Protein AF-A0A0D1LT16-F1 (afdb_monomer)

Mean predicted aligned error: 4.45 Å

Sequence (110 aa):
MMMVINALAVLFLPRFGLLIVINFLLGFAMGKLNPKYGALVTRIVPEEHLTTVAGLLGTFEMIGVPLGQVVFLGIANIFSTTIAWYGILGLGVILIGYSVKMMRRTTTIN

Solvent-accessible surface area (backbone atoms only — not comparable to full-atom values): 6015 Å² total; per-residue (Å²): 98,68,60,30,55,51,30,49,38,60,75,76,44,76,46,67,73,56,48,50,52,51,52,50,52,51,51,55,50,46,69,60,46,53,61,53,51,52,53,49,50,65,71,72,43,57,77,97,47,36,67,60,53,53,51,50,52,51,49,51,55,66,50,46,53,59,53,51,46,52,56,39,50,50,39,24,73,75,76,28,59,69,58,28,38,51,50,48,28,52,53,30,50,52,52,47,53,50,52,54,54,50,53,54,52,58,64,74,75,108

Secondary structure (DSSP, 8-state):
-HHHHHHHHHHH---HHHHHHHHHHHHHHHHHHHHHHHHHHHHHS-HHHHHHHHHHHHHHHHHHHHHHHHHHHHHHHHT-HHHHHHHHHHHHHHHHHHHHHHHHHHHHH-

pLDDT: mean 92.15, std 7.49, range [47.88, 98.12]

Structure (mmCIF, N/CA/C/O backbone):
data_AF-A0A0D1LT16-F1
#
_entry.id   AF-A0A0D1LT16-F1
#
loop_
_atom_site.group_PDB
_atom_site.id
_atom_site.type_symbol
_atom_site.label_atom_id
_atom_site.label_alt_id
_atom_site.label_comp_id
_atom_site.label_asym_id
_atom_site.label_entity_id
_atom_site.label_seq_id
_atom_site.pdbx_PDB_ins_code
_atom_site.Cartn_x
_atom_site.Cartn_y
_atom_site.Cartn_z
_atom_site.occupancy
_atom_site.B_iso_or_equiv
_atom_site.auth_seq_id
_atom_site.auth_comp_id
_atom_site.auth_asym_id
_atom_site.auth_atom_id
_atom_site.pdbx_PDB_model_num
ATOM 1 N N . MET A 1 1 ? 0.059 -4.350 2.937 1.00 76.06 1 MET A N 1
ATOM 2 C CA . MET A 1 1 ? 0.122 -5.768 2.501 1.00 76.06 1 MET A CA 1
ATOM 3 C C . MET A 1 1 ? -0.275 -5.948 1.037 1.00 76.06 1 MET A C 1
ATOM 5 O O . MET A 1 1 ? 0.551 -6.404 0.266 1.00 76.06 1 MET A O 1
ATOM 9 N N . MET A 1 2 ? -1.476 -5.539 0.612 1.00 84.31 2 MET A N 1
ATOM 10 C CA . MET A 1 2 ? -1.935 -5.745 -0.776 1.00 84.31 2 MET A CA 1
ATOM 11 C C . MET A 1 2 ? -1.122 -4.976 -1.830 1.00 84.31 2 MET A C 1
ATOM 13 O O . MET A 1 2 ? -0.795 -5.538 -2.867 1.00 84.31 2 MET A O 1
ATOM 17 N N . MET A 1 3 ? -0.700 -3.742 -1.531 1.00 85.88 3 MET A N 1
ATOM 18 C CA . MET A 1 3 ? 0.184 -2.969 -2.421 1.00 85.88 3 MET A CA 1
ATOM 19 C C . MET A 1 3 ? 1.544 -3.647 -2.642 1.00 85.88 3 MET A C 1
ATOM 21 O O . MET A 1 3 ? 2.071 -3.602 -3.745 1.00 85.88 3 MET A O 1
ATOM 25 N N . VAL A 1 4 ? 2.079 -4.328 -1.619 1.00 92.38 4 VAL A N 1
ATOM 26 C CA . VAL A 1 4 ? 3.329 -5.103 -1.721 1.00 92.38 4 VAL A CA 1
ATOM 27 C C . VAL A 1 4 ? 3.131 -6.305 -2.637 1.00 92.38 4 VAL A C 1
ATOM 29 O O . VAL A 1 4 ? 3.932 -6.513 -3.537 1.00 92.38 4 VAL A O 1
ATOM 32 N N . ILE A 1 5 ? 2.038 -7.056 -2.459 1.00 92.50 5 ILE A N 1
ATOM 33 C CA . ILE A 1 5 ? 1.710 -8.206 -3.316 1.00 92.50 5 ILE A CA 1
ATOM 34 C C . ILE A 1 5 ? 1.558 -7.762 -4.774 1.00 92.50 5 ILE A C 1
ATOM 36 O O . ILE A 1 5 ? 2.131 -8.390 -5.659 1.00 92.50 5 ILE A O 1
ATOM 40 N N . ASN A 1 6 ? 0.840 -6.664 -5.025 1.00 90.88 6 ASN A N 1
ATOM 41 C CA . ASN A 1 6 ? 0.649 -6.156 -6.382 1.00 90.88 6 ASN A CA 1
ATOM 42 C C . ASN A 1 6 ? 1.969 -5.664 -7.002 1.00 90.88 6 ASN A C 1
ATOM 44 O O . ASN A 1 6 ? 2.274 -6.008 -8.138 1.00 90.88 6 ASN A O 1
ATOM 48 N N . ALA A 1 7 ? 2.794 -4.930 -6.247 1.00 92.94 7 ALA A N 1
ATOM 49 C CA . ALA A 1 7 ? 4.095 -4.468 -6.728 1.00 92.94 7 ALA A CA 1
ATOM 50 C C . ALA A 1 7 ? 5.041 -5.638 -7.050 1.00 92.94 7 ALA A C 1
ATOM 52 O O . ALA A 1 7 ? 5.667 -5.643 -8.106 1.00 92.94 7 ALA A O 1
ATOM 53 N N . LEU A 1 8 ? 5.100 -6.660 -6.188 1.00 93.38 8 LEU A N 1
ATOM 54 C CA . LEU A 1 8 ? 5.872 -7.879 -6.449 1.00 93.38 8 LEU A CA 1
ATOM 55 C C . LEU A 1 8 ? 5.365 -8.610 -7.698 1.00 93.38 8 LEU A C 1
ATOM 57 O O . LEU A 1 8 ? 6.166 -9.049 -8.521 1.00 93.38 8 LEU A O 1
ATOM 61 N N . ALA A 1 9 ? 4.045 -8.718 -7.858 1.00 92.50 9 ALA A N 1
ATOM 62 C CA . ALA A 1 9 ? 3.444 -9.363 -9.017 1.00 92.50 9 ALA A CA 1
ATOM 63 C C . ALA A 1 9 ? 3.815 -8.639 -10.319 1.00 92.50 9 ALA A C 1
ATOM 65 O O . ALA A 1 9 ? 4.239 -9.281 -11.274 1.00 92.50 9 ALA A O 1
ATOM 66 N N . VAL A 1 10 ? 3.722 -7.309 -10.346 1.00 92.94 10 VAL A N 1
ATOM 67 C CA . VAL A 1 10 ? 4.061 -6.516 -11.535 1.00 92.94 10 VAL A CA 1
ATOM 68 C C . VAL A 1 10 ? 5.559 -6.568 -11.851 1.00 92.94 10 VAL A C 1
ATOM 70 O O . VAL A 1 10 ? 5.923 -6.710 -13.015 1.00 92.94 10 VAL A O 1
ATOM 73 N N . LEU A 1 11 ? 6.428 -6.491 -10.838 1.00 93.00 11 LEU A N 1
ATOM 74 C CA . LEU A 1 11 ? 7.882 -6.466 -11.031 1.00 93.00 11 LEU A CA 1
ATOM 75 C C . LEU A 1 11 ? 8.463 -7.822 -11.448 1.00 93.00 11 LEU A C 1
ATOM 77 O O . LEU A 1 11 ? 9.373 -7.868 -12.271 1.00 93.00 11 LEU A O 1
ATOM 81 N N . PHE A 1 12 ? 7.961 -8.920 -10.878 1.00 92.81 12 PHE A N 1
ATOM 82 C CA . PHE A 1 12 ? 8.605 -10.234 -10.996 1.00 92.81 12 PHE A CA 1
ATOM 83 C C . PHE A 1 12 ? 7.766 -11.273 -11.738 1.00 92.81 12 PHE A C 1
ATOM 85 O O . PHE A 1 12 ? 8.297 -12.294 -12.170 1.00 92.81 12 PHE A O 1
ATOM 92 N N . LEU A 1 13 ? 6.465 -11.033 -11.905 1.00 91.06 13 LEU A N 1
ATOM 93 C CA . LEU A 1 13 ? 5.541 -11.965 -12.544 1.00 91.06 13 LEU A CA 1
ATOM 94 C C . LEU A 1 13 ? 4.650 -11.260 -13.590 1.00 91.06 13 LEU A C 1
ATOM 96 O O . LEU A 1 13 ? 3.423 -11.366 -13.510 1.00 91.06 13 LEU A O 1
ATOM 100 N N . PRO A 1 14 ? 5.219 -10.588 -14.614 1.00 84.06 14 PRO A N 1
ATOM 101 C CA . PRO A 1 14 ? 4.482 -9.714 -15.539 1.00 84.06 14 PRO A CA 1
ATOM 102 C C . PRO A 1 14 ? 3.580 -10.461 -16.548 1.00 84.06 14 PRO A C 1
ATOM 104 O O . PRO A 1 14 ? 3.288 -9.970 -17.637 1.00 84.06 14 PRO A O 1
ATOM 107 N N . ARG A 1 15 ? 3.117 -11.671 -16.220 1.00 92.44 15 ARG A N 1
ATOM 108 C CA . ARG A 1 15 ? 2.184 -12.441 -17.046 1.00 92.44 15 ARG A CA 1
ATOM 109 C C . ARG A 1 15 ? 0.776 -11.894 -16.862 1.00 92.44 15 ARG A C 1
ATOM 111 O O . ARG A 1 15 ? 0.195 -12.034 -15.789 1.00 92.44 15 ARG A O 1
ATOM 118 N N . PHE A 1 16 ? 0.205 -11.351 -17.934 1.00 88.06 16 PHE A N 1
ATOM 119 C CA . PHE A 1 16 ? -1.116 -10.715 -17.933 1.00 88.06 16 PHE A CA 1
ATOM 120 C C . PHE A 1 16 ? -2.204 -11.542 -17.225 1.00 88.06 16 PHE A C 1
ATOM 122 O O 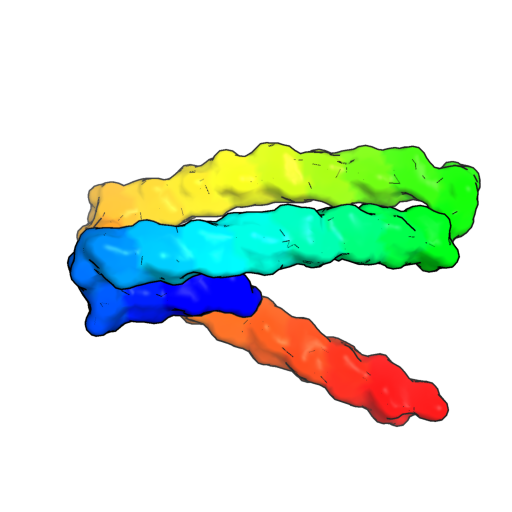. PHE A 1 16 ? -2.854 -11.047 -16.307 1.00 88.06 16 PHE A O 1
ATOM 129 N N . GLY A 1 17 ? -2.346 -12.827 -17.575 1.00 93.50 17 GLY A N 1
ATOM 130 C CA . GLY A 1 17 ? -3.341 -13.704 -16.946 1.00 93.50 17 GLY A CA 1
ATOM 131 C C . GLY A 1 17 ? -3.134 -13.881 -15.437 1.00 93.50 17 GLY A C 1
ATOM 132 O O . GLY A 1 17 ? -4.098 -13.900 -14.677 1.00 93.50 17 GLY A O 1
ATOM 133 N N . LEU A 1 18 ? -1.881 -13.936 -14.980 1.00 91.88 18 LEU A N 1
ATOM 134 C CA . LEU A 1 18 ? -1.575 -14.048 -13.556 1.00 91.88 18 LEU A CA 1
ATOM 135 C C . LEU A 1 18 ? -1.869 -12.740 -12.812 1.00 91.88 18 LEU A C 1
ATOM 137 O O . LEU A 1 18 ? -2.416 -12.777 -11.713 1.00 91.88 18 LEU A O 1
ATOM 141 N N . LEU A 1 19 ? -1.559 -11.591 -13.418 1.00 93.38 19 LEU A N 1
ATOM 142 C CA . LEU A 1 19 ? -1.888 -10.282 -12.852 1.00 93.38 19 LEU A CA 1
ATOM 143 C C . LEU A 1 19 ? -3.399 -10.108 -12.679 1.00 93.38 19 LEU A C 1
ATOM 145 O O . LEU A 1 19 ? -3.822 -9.591 -11.645 1.00 93.38 19 LEU A O 1
ATOM 149 N N . ILE A 1 20 ? -4.210 -10.583 -13.631 1.00 94.50 20 ILE A N 1
ATOM 150 C CA . ILE A 1 20 ? -5.674 -10.600 -13.499 1.00 94.50 20 ILE A CA 1
ATOM 151 C C . ILE A 1 20 ? -6.093 -11.428 -12.287 1.00 94.50 20 ILE A C 1
ATOM 153 O O . ILE A 1 20 ? -6.840 -10.936 -11.445 1.00 94.50 20 ILE A O 1
ATOM 157 N N . VAL A 1 21 ? -5.600 -12.664 -12.173 1.00 95.56 21 VAL A N 1
ATOM 158 C CA . VAL A 1 21 ? -5.959 -13.555 -11.058 1.00 95.56 21 VAL A CA 1
ATOM 159 C C . VAL A 1 21 ? -5.559 -12.940 -9.717 1.00 95.56 21 VAL A C 1
ATOM 161 O O . VAL A 1 21 ? -6.358 -12.925 -8.785 1.00 95.56 21 VAL A O 1
ATOM 164 N N . ILE A 1 22 ? -4.356 -12.373 -9.618 1.00 93.81 22 ILE A N 1
ATOM 165 C CA . ILE A 1 22 ? -3.886 -11.713 -8.396 1.00 93.81 22 ILE A CA 1
ATOM 166 C C . ILE A 1 22 ? -4.777 -10.515 -8.055 1.00 93.81 22 ILE A C 1
ATOM 168 O O . ILE A 1 22 ? -5.229 -10.407 -6.918 1.00 93.81 22 ILE A O 1
ATOM 172 N N . ASN A 1 23 ? -5.086 -9.646 -9.020 1.00 93.00 23 ASN A N 1
ATOM 173 C CA . ASN A 1 23 ? -5.945 -8.486 -8.773 1.00 93.00 23 ASN A CA 1
ATOM 174 C C . ASN A 1 23 ? -7.380 -8.893 -8.413 1.00 93.00 23 ASN A C 1
ATOM 176 O O . ASN A 1 23 ? -7.973 -8.281 -7.527 1.00 93.00 23 ASN A O 1
ATOM 180 N N . PHE A 1 24 ? -7.909 -9.964 -9.009 1.00 95.25 24 PHE A N 1
ATOM 181 C CA . PHE A 1 24 ? -9.195 -10.539 -8.619 1.00 95.25 24 PHE A CA 1
ATOM 182 C C . PHE A 1 24 ? -9.182 -11.007 -7.158 1.00 95.25 24 PHE A C 1
ATOM 184 O O . PHE A 1 24 ? -10.062 -10.638 -6.383 1.00 95.25 24 PHE A O 1
ATOM 191 N N . LEU A 1 25 ? -8.162 -11.769 -6.750 1.00 95.38 25 LEU A N 1
ATOM 192 C CA . LEU A 1 25 ? -8.032 -12.250 -5.372 1.00 95.38 25 LEU A CA 1
ATOM 193 C C . LEU A 1 25 ? -7.864 -11.099 -4.372 1.00 95.38 25 LEU A C 1
ATOM 195 O O . LEU A 1 25 ? -8.468 -11.125 -3.299 1.00 95.38 25 LEU A O 1
ATOM 199 N N . LEU A 1 26 ? -7.085 -10.073 -4.726 1.00 93.44 26 LEU A N 1
ATOM 200 C CA . LEU A 1 26 ? -6.926 -8.865 -3.915 1.00 93.44 26 LEU A CA 1
ATOM 201 C C . LEU A 1 26 ? -8.247 -8.094 -3.786 1.00 93.44 26 LEU A C 1
ATOM 203 O O . LEU A 1 26 ? -8.616 -7.704 -2.679 1.00 93.44 26 LEU A O 1
ATOM 207 N N . GLY A 1 27 ? -8.989 -7.924 -4.882 1.00 93.19 27 GLY A N 1
ATOM 208 C CA . GLY A 1 27 ? -10.306 -7.285 -4.881 1.00 93.19 27 GLY A CA 1
ATOM 209 C C . GLY A 1 27 ? -11.331 -8.060 -4.050 1.00 93.19 27 GLY A C 1
ATOM 210 O O . GLY A 1 27 ? -12.051 -7.478 -3.240 1.00 93.19 27 GLY A O 1
ATOM 211 N N . PHE A 1 28 ? -11.345 -9.388 -4.164 1.00 94.81 28 PHE A N 1
ATOM 212 C CA . PHE A 1 28 ? -12.189 -10.249 -3.338 1.00 94.81 28 PHE A CA 1
ATOM 213 C C . PHE A 1 28 ? -11.838 -10.142 -1.846 1.00 94.81 28 PHE A C 1
ATOM 215 O O . PHE A 1 28 ? -12.728 -10.047 -0.996 1.00 94.81 28 PHE A O 1
ATOM 222 N N . ALA A 1 29 ? -10.544 -10.119 -1.511 1.00 93.19 29 ALA A N 1
ATOM 223 C CA . ALA A 1 29 ? -10.090 -9.918 -0.139 1.00 93.19 29 ALA A CA 1
ATOM 224 C C . ALA A 1 29 ? -10.517 -8.543 0.402 1.00 93.19 29 ALA A C 1
ATOM 226 O O . ALA A 1 29 ? -11.027 -8.473 1.520 1.00 93.19 29 ALA A O 1
ATOM 227 N N . MET A 1 30 ? -10.390 -7.477 -0.396 1.00 89.75 30 MET A N 1
ATOM 228 C CA . MET A 1 30 ? -10.881 -6.134 -0.058 1.00 89.75 30 MET A CA 1
ATOM 229 C C . MET A 1 30 ? -12.381 -6.130 0.233 1.00 89.75 30 MET A C 1
ATOM 231 O O . MET A 1 30 ? -12.802 -5.637 1.278 1.00 89.75 30 MET A O 1
ATOM 235 N N . GLY A 1 31 ? -13.181 -6.763 -0.628 1.00 92.19 31 GLY A N 1
ATOM 236 C CA . GLY A 1 31 ? -14.628 -6.873 -0.431 1.00 92.19 31 GLY A CA 1
ATOM 237 C C . GLY A 1 31 ? -15.011 -7.549 0.891 1.00 92.19 31 GLY A C 1
ATOM 238 O O . GLY A 1 31 ? -16.033 -7.215 1.482 1.00 92.19 31 GLY A O 1
ATOM 239 N N . LYS A 1 32 ? -14.171 -8.457 1.406 1.00 93.50 32 LYS A N 1
ATOM 240 C CA . LYS A 1 32 ? -14.363 -9.087 2.723 1.00 93.50 32 LYS A CA 1
ATOM 241 C C . LYS A 1 32 ? -13.808 -8.274 3.891 1.00 93.50 32 LYS A C 1
ATOM 243 O O . LYS A 1 32 ? -14.344 -8.376 4.995 1.00 93.50 32 LYS A O 1
ATOM 248 N N . LEU A 1 33 ? -12.715 -7.542 3.695 1.00 91.62 33 LEU A N 1
ATOM 249 C CA . LEU A 1 33 ? -12.050 -6.784 4.756 1.00 91.62 33 LEU A CA 1
ATOM 250 C C . LEU A 1 33 ? -12.769 -5.466 5.056 1.00 91.62 33 LEU A C 1
ATOM 252 O O . LEU A 1 33 ? -12.924 -5.139 6.231 1.00 91.62 33 LEU A O 1
ATOM 256 N N . ASN A 1 34 ? -13.269 -4.760 4.038 1.00 89.56 34 ASN A N 1
ATOM 257 C CA . ASN A 1 34 ? -13.894 -3.445 4.214 1.00 89.56 34 ASN A CA 1
ATOM 258 C C . ASN A 1 34 ? -15.112 -3.474 5.161 1.00 89.56 34 ASN A C 1
ATOM 260 O O . ASN A 1 34 ? -15.125 -2.692 6.112 1.00 89.56 34 ASN A O 1
ATOM 264 N N . PRO A 1 35 ? -16.089 -4.400 5.026 1.00 93.00 35 PRO A N 1
ATOM 265 C CA . PRO A 1 35 ? -17.220 -4.465 5.957 1.00 93.00 35 PRO A CA 1
ATOM 266 C C . PRO A 1 35 ? -16.798 -4.801 7.392 1.00 93.00 35 PRO A C 1
ATOM 268 O O . PRO A 1 35 ? -17.366 -4.283 8.350 1.00 93.00 35 PRO A O 1
ATOM 271 N N . LYS A 1 36 ? -15.774 -5.65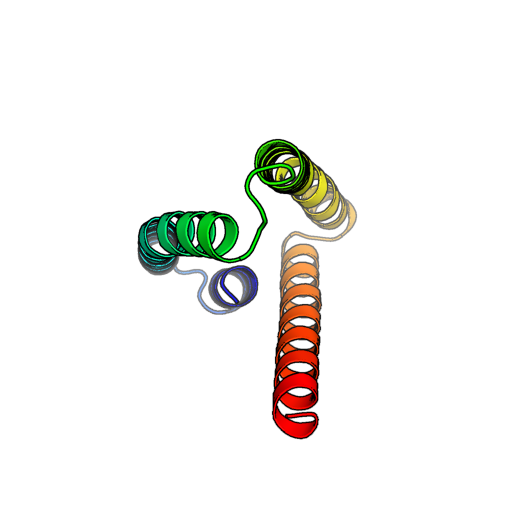1 7.556 1.00 93.56 36 LYS A N 1
ATOM 272 C CA . LYS A 1 36 ? -15.238 -6.007 8.879 1.00 93.56 36 LYS A CA 1
ATOM 273 C C . LYS A 1 36 ? -14.557 -4.820 9.548 1.00 93.56 36 LYS A C 1
ATOM 275 O O . LYS A 1 36 ? -14.715 -4.640 10.751 1.00 93.56 36 LYS A O 1
ATOM 280 N N . TYR A 1 37 ? -13.811 -4.030 8.778 1.00 90.62 37 TYR A N 1
ATOM 281 C CA . TYR A 1 37 ? -13.194 -2.802 9.266 1.00 90.62 37 TYR A CA 1
ATOM 282 C C . TYR A 1 37 ? -14.257 -1.785 9.693 1.00 90.62 37 TYR A C 1
ATOM 284 O O . TYR A 1 37 ? -14.189 -1.289 10.813 1.00 90.62 37 TYR A O 1
ATOM 292 N N . GLY A 1 38 ? -15.286 -1.562 8.869 1.00 91.00 38 GLY A N 1
ATOM 293 C CA . GLY A 1 38 ? -16.408 -0.689 9.224 1.00 91.00 38 GLY A CA 1
ATOM 294 C C . GLY A 1 38 ? -17.091 -1.115 10.528 1.00 91.00 38 GLY A C 1
ATOM 295 O O . GLY A 1 38 ? -17.221 -0.312 11.446 1.00 91.00 38 GLY A O 1
ATOM 296 N N . ALA A 1 39 ? -17.424 -2.403 10.664 1.00 94.12 39 ALA A N 1
ATOM 297 C CA . ALA A 1 39 ? -18.020 -2.939 11.889 1.00 94.12 39 ALA A CA 1
ATOM 298 C C . ALA A 1 39 ? -17.106 -2.789 13.121 1.00 94.12 39 ALA A C 1
ATOM 300 O O . ALA A 1 39 ? -17.586 -2.535 14.225 1.00 94.12 39 ALA A O 1
ATOM 301 N N . LEU A 1 40 ? -15.787 -2.935 12.947 1.00 93.75 40 LEU A N 1
ATOM 302 C CA . LEU A 1 40 ? -14.815 -2.734 14.021 1.00 93.75 40 LEU A CA 1
ATOM 303 C C . LEU A 1 40 ? -14.781 -1.272 14.483 1.00 93.75 40 LEU A C 1
ATOM 305 O O . LEU A 1 40 ? -14.778 -1.026 15.686 1.00 93.75 40 LEU A O 1
ATOM 309 N N . VAL A 1 41 ? -14.786 -0.318 13.548 1.00 93.31 41 VAL A N 1
ATOM 310 C CA . VAL A 1 41 ? -14.831 1.119 13.860 1.00 93.31 41 VAL A CA 1
ATOM 311 C C . VAL A 1 41 ? -16.106 1.452 14.633 1.00 93.31 41 VAL A C 1
ATOM 313 O O . VAL A 1 41 ? -16.013 2.046 15.703 1.00 93.31 41 VAL A O 1
ATOM 316 N N . THR A 1 42 ? -17.270 0.988 14.167 1.00 94.00 42 THR A N 1
ATOM 317 C CA . THR A 1 42 ? -18.552 1.170 14.870 1.00 94.00 42 THR A CA 1
ATOM 318 C C . THR A 1 42 ? -18.550 0.564 16.273 1.00 94.00 42 THR A C 1
ATOM 320 O O . THR A 1 42 ? -19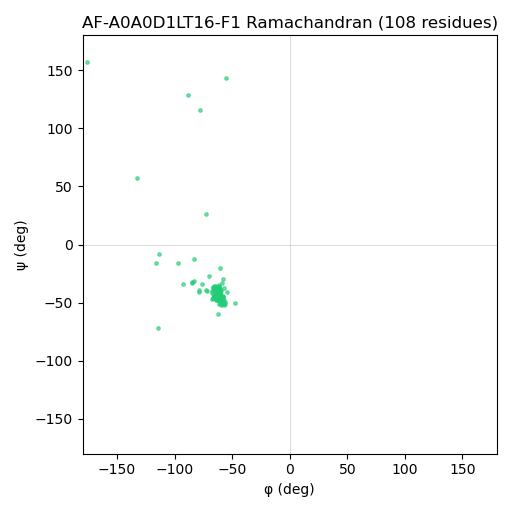.188 1.098 17.169 1.00 94.00 42 THR A O 1
ATOM 323 N N . ARG A 1 43 ? -17.825 -0.540 16.491 1.00 94.75 43 ARG A N 1
ATOM 324 C CA . ARG A 1 43 ? -17.735 -1.189 17.806 1.00 94.75 43 ARG A CA 1
ATOM 325 C C . ARG A 1 43 ? -16.813 -0.456 18.787 1.00 94.75 43 ARG A C 1
ATOM 327 O O . ARG A 1 43 ? -17.041 -0.538 19.989 1.00 94.75 43 ARG A O 1
ATOM 334 N N . ILE A 1 44 ? -15.732 0.157 18.304 1.00 94.31 44 ILE A N 1
ATOM 335 C CA . ILE A 1 44 ? -14.686 0.749 19.158 1.00 94.31 44 ILE A CA 1
ATOM 336 C C . ILE A 1 44 ? -14.945 2.235 19.433 1.00 94.31 44 ILE A C 1
ATOM 338 O O . ILE A 1 44 ? -14.586 2.727 20.501 1.00 94.31 44 ILE A O 1
ATOM 342 N N . VAL A 1 45 ? -15.523 2.961 18.476 1.00 95.31 45 VAL A N 1
ATOM 343 C CA . VAL A 1 45 ? -15.704 4.413 18.574 1.00 95.31 45 VAL A CA 1
ATOM 344 C C . VAL A 1 45 ? -17.038 4.729 19.263 1.00 95.31 45 VAL A C 1
ATOM 346 O O . VAL A 1 45 ? -18.063 4.215 18.818 1.00 95.31 45 VAL A O 1
ATOM 349 N N . PRO A 1 46 ? -17.060 5.584 20.306 1.00 95.06 46 PRO A N 1
ATOM 350 C CA . PRO A 1 46 ? -18.301 6.046 20.932 1.00 95.06 46 PRO A CA 1
ATOM 351 C C . PRO A 1 46 ? -19.267 6.682 19.923 1.00 95.06 46 PRO A C 1
ATOM 353 O O . PRO A 1 46 ? -18.829 7.392 19.014 1.00 95.06 46 PRO A O 1
ATOM 356 N N . GLU A 1 47 ? -20.577 6.474 20.098 1.00 94.12 47 GLU A N 1
ATOM 357 C CA . GLU A 1 47 ? -21.608 6.930 19.146 1.00 94.12 47 GLU A CA 1
ATOM 358 C C . GLU A 1 47 ? -21.527 8.436 18.848 1.00 94.12 47 GLU A C 1
ATOM 360 O O . GLU A 1 47 ? -21.594 8.843 17.689 1.00 94.12 47 GLU A O 1
ATOM 365 N N . GLU A 1 48 ? -21.280 9.257 19.872 1.00 96.00 48 GLU A N 1
ATOM 366 C CA . GLU A 1 48 ? -21.124 10.718 19.781 1.00 96.00 48 GLU A CA 1
ATOM 367 C C . GLU A 1 48 ? -19.968 11.188 18.880 1.00 96.00 48 GLU A C 1
ATOM 369 O O . GLU A 1 48 ? -19.963 12.323 18.401 1.00 96.00 48 GLU A O 1
ATOM 374 N N . HIS A 1 49 ? -18.988 10.322 18.616 1.00 95.94 49 HIS A N 1
ATOM 375 C CA . HIS A 1 49 ? -17.833 10.617 17.767 1.00 95.94 49 HIS A CA 1
ATOM 376 C C . HIS A 1 49 ? -17.811 9.802 16.472 1.00 95.94 49 HIS A C 1
ATOM 378 O O . HIS A 1 49 ? -16.991 10.079 15.591 1.00 95.94 49 HIS A O 1
ATOM 384 N N . LEU A 1 50 ? -18.710 8.826 16.322 1.00 94.38 50 LEU A N 1
ATOM 385 C CA . LEU A 1 50 ? -18.693 7.872 15.218 1.00 94.38 50 LEU A CA 1
ATOM 386 C C . LEU A 1 50 ? -18.781 8.563 13.854 1.00 94.38 50 LEU A C 1
ATOM 388 O O . LEU A 1 50 ? -17.981 8.266 12.970 1.00 94.38 50 LEU A O 1
ATOM 392 N N . THR A 1 51 ? -19.696 9.523 13.698 1.00 94.19 51 THR A N 1
ATOM 393 C CA . THR A 1 51 ? -19.874 10.274 12.444 1.00 94.19 51 THR A CA 1
ATOM 394 C C . THR A 1 51 ? -18.614 11.047 12.062 1.00 94.19 51 THR A C 1
ATOM 396 O O . THR A 1 51 ? -18.192 11.015 10.906 1.00 94.19 51 THR A O 1
ATOM 399 N N . THR A 1 52 ? -17.973 11.702 13.031 1.00 96.38 52 THR A N 1
ATOM 400 C CA . THR A 1 52 ? -16.745 12.474 12.803 1.00 96.38 52 THR A CA 1
ATOM 401 C C . THR A 1 52 ? -15.584 11.564 12.416 1.00 96.38 52 THR A C 1
ATOM 403 O O . THR A 1 52 ? -14.881 11.844 11.446 1.00 96.38 52 THR A O 1
ATOM 406 N N . VAL A 1 53 ? -15.393 10.447 13.128 1.00 95.62 53 VAL A N 1
ATOM 407 C CA . VAL A 1 53 ? -14.321 9.490 12.813 1.00 95.62 53 VAL A CA 1
ATOM 408 C C . VAL A 1 53 ? -14.559 8.838 11.452 1.00 95.62 53 VAL A C 1
ATOM 410 O O . VAL A 1 53 ? -13.635 8.779 10.645 1.00 95.62 53 VAL A O 1
ATOM 413 N N . ALA A 1 54 ? -15.786 8.405 11.155 1.00 92.19 54 ALA A N 1
ATOM 414 C CA . ALA A 1 54 ? -16.134 7.831 9.859 1.00 92.19 54 ALA A CA 1
ATOM 415 C C . ALA A 1 54 ? -15.919 8.830 8.710 1.00 92.19 54 ALA A C 1
ATOM 417 O O . ALA A 1 54 ? -15.349 8.467 7.682 1.00 92.19 54 ALA A O 1
ATOM 418 N N . GLY A 1 55 ? -16.301 10.098 8.899 1.00 94.44 55 GLY A N 1
ATOM 419 C CA . GLY A 1 55 ? -16.059 11.164 7.926 1.00 94.44 55 GLY A CA 1
ATOM 420 C C . GLY A 1 55 ? -14.568 11.418 7.682 1.00 94.44 55 GLY A C 1
ATOM 421 O O . GLY A 1 55 ? -14.146 11.558 6.533 1.00 94.44 55 GLY A O 1
ATOM 422 N N . LEU A 1 56 ? -13.749 11.416 8.739 1.00 95.56 56 LEU A N 1
ATOM 423 C CA . LEU A 1 56 ? -12.294 11.553 8.624 1.00 95.56 56 LEU A CA 1
ATOM 424 C C . LEU A 1 56 ? -11.670 10.372 7.876 1.00 95.56 56 LEU A C 1
ATOM 426 O O . LEU A 1 56 ? -10.885 10.586 6.954 1.00 95.56 56 LEU A O 1
ATOM 430 N N . LEU A 1 57 ? -12.042 9.138 8.228 1.00 93.44 57 LEU A N 1
ATOM 431 C CA . LEU A 1 57 ? -11.567 7.933 7.541 1.00 93.44 57 LEU A CA 1
ATOM 432 C C . LEU A 1 57 ? -11.937 7.965 6.053 1.00 93.44 57 LEU A C 1
ATOM 434 O O . LEU A 1 57 ? -11.058 7.799 5.210 1.00 93.44 57 LEU A O 1
ATOM 438 N N . GLY A 1 58 ? -13.192 8.285 5.727 1.00 93.06 58 GLY A N 1
ATOM 439 C CA . GLY A 1 58 ? -13.635 8.428 4.339 1.00 93.06 58 GLY A CA 1
ATOM 440 C C . GLY A 1 58 ? -12.903 9.545 3.588 1.00 93.06 58 GLY A C 1
ATOM 441 O O . GLY A 1 58 ? -12.546 9.381 2.424 1.00 93.06 58 GLY A O 1
ATOM 442 N N . THR A 1 59 ? -12.594 10.661 4.255 1.00 95.50 59 THR A N 1
ATOM 443 C CA . THR A 1 59 ? -11.799 11.751 3.661 1.00 95.50 59 THR A CA 1
ATOM 444 C C . THR A 1 59 ? -10.382 11.287 3.326 1.00 95.50 59 THR A C 1
ATOM 446 O O . THR A 1 59 ? -9.891 11.549 2.225 1.00 95.50 59 THR A O 1
ATOM 449 N N . PHE A 1 60 ? -9.726 10.566 4.241 1.00 94.00 60 PHE A N 1
ATOM 450 C CA . PHE A 1 60 ? -8.396 10.009 3.989 1.00 94.00 60 PHE A CA 1
ATOM 451 C C . PHE A 1 60 ? -8.400 8.992 2.848 1.00 94.00 60 PHE A C 1
ATOM 453 O O . PHE A 1 60 ? -7.484 9.008 2.030 1.00 94.00 60 PHE A O 1
ATOM 460 N N . GLU A 1 61 ? -9.424 8.144 2.751 1.00 90.06 61 GLU A N 1
ATOM 461 C CA . GLU A 1 61 ? -9.581 7.210 1.632 1.00 90.06 61 GLU A CA 1
ATOM 462 C C . GLU A 1 61 ? -9.753 7.952 0.300 1.00 90.06 61 GLU A C 1
ATOM 464 O O . GLU A 1 61 ? -9.052 7.662 -0.673 1.00 90.06 61 GLU A O 1
ATOM 469 N N . MET A 1 62 ? -10.634 8.956 0.271 1.00 94.31 62 MET A N 1
ATOM 470 C CA . MET A 1 62 ? -10.970 9.706 -0.938 1.00 94.31 62 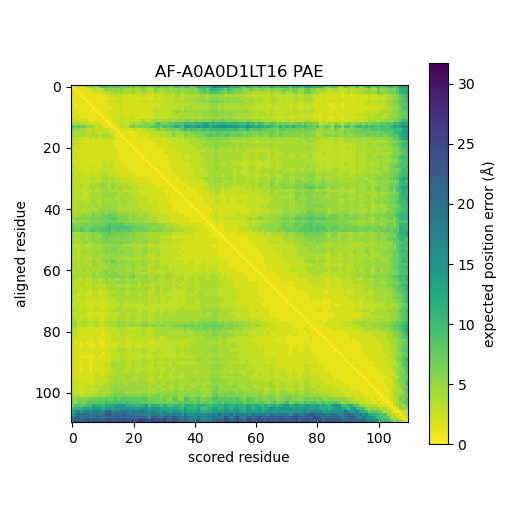MET A CA 1
ATOM 471 C C . MET A 1 62 ? -9.794 10.532 -1.469 1.00 94.31 62 MET A C 1
ATOM 473 O O . MET A 1 62 ? -9.606 10.617 -2.680 1.00 94.31 62 MET A O 1
ATOM 477 N N . ILE A 1 63 ? -8.986 11.124 -0.585 1.00 96.19 63 ILE A N 1
ATOM 478 C CA . ILE A 1 63 ? -7.805 11.912 -0.970 1.00 96.19 63 ILE A CA 1
ATOM 479 C C . ILE A 1 63 ? -6.579 11.012 -1.190 1.00 96.19 63 ILE A C 1
ATOM 481 O O . ILE A 1 63 ? -5.737 11.294 -2.045 1.00 96.19 63 ILE A O 1
ATOM 485 N N . GLY A 1 64 ? -6.472 9.904 -0.456 1.00 91.31 64 GLY A N 1
ATOM 486 C CA . GLY A 1 64 ? -5.326 9.000 -0.523 1.00 91.31 64 GLY A CA 1
ATOM 487 C C . GLY A 1 64 ? -5.120 8.392 -1.911 1.00 91.31 64 GLY A C 1
ATOM 488 O O . GLY A 1 64 ? -3.982 8.292 -2.369 1.00 91.31 64 GLY A O 1
ATOM 489 N N . VAL A 1 65 ? -6.206 8.043 -2.610 1.00 90.56 65 VAL A N 1
ATOM 490 C CA . VAL A 1 65 ? -6.145 7.493 -3.976 1.00 90.56 65 VAL A CA 1
ATOM 491 C C . VAL A 1 65 ? -5.534 8.483 -4.981 1.00 90.56 65 VAL A C 1
ATOM 493 O O . VAL A 1 65 ? -4.497 8.144 -5.559 1.00 90.56 65 VAL A O 1
ATOM 496 N N . PRO A 1 66 ? -6.095 9.689 -5.204 1.00 95.06 66 PRO A N 1
ATOM 497 C CA . PRO A 1 66 ? -5.538 10.637 -6.165 1.00 95.06 66 PRO A CA 1
ATOM 498 C C . PRO A 1 66 ? -4.137 11.111 -5.772 1.00 95.06 66 PRO A C 1
ATOM 500 O O . PRO A 1 66 ? -3.280 11.235 -6.644 1.00 95.06 66 PRO A O 1
ATOM 503 N N . LEU A 1 67 ? -3.844 11.305 -4.48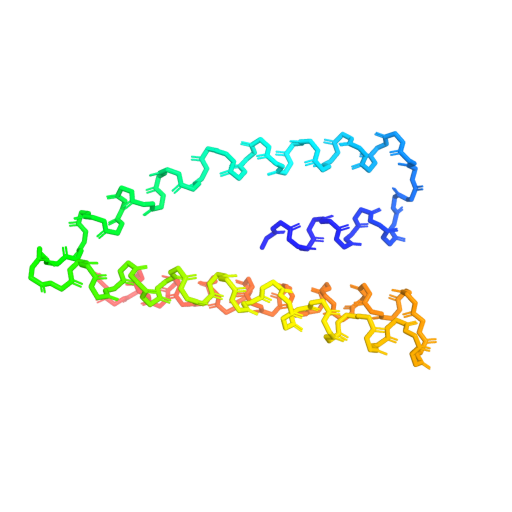0 1.00 95.00 67 LEU A N 1
ATOM 504 C CA . LEU A 1 67 ? -2.481 11.640 -4.051 1.00 95.00 67 LEU A CA 1
ATOM 505 C C . LEU A 1 67 ? -1.488 10.524 -4.389 1.00 95.00 67 LEU A C 1
ATOM 507 O O . LEU A 1 67 ? -0.424 10.791 -4.948 1.00 95.00 67 LEU A O 1
ATOM 511 N N . GLY A 1 68 ? -1.845 9.271 -4.101 1.00 92.38 68 GLY A N 1
ATOM 512 C CA . GLY A 1 68 ? -1.027 8.117 -4.463 1.00 92.38 68 GLY A CA 1
ATOM 513 C C . GLY A 1 68 ? -0.806 8.017 -5.973 1.00 92.38 68 GLY A C 1
ATOM 514 O O . GLY A 1 68 ? 0.310 7.740 -6.409 1.00 92.38 68 GLY A O 1
ATOM 515 N N . GLN A 1 69 ? -1.836 8.303 -6.774 1.00 94.38 69 GLN A N 1
ATOM 516 C CA . GLN A 1 69 ? -1.739 8.343 -8.234 1.00 94.38 69 GLN A CA 1
ATOM 517 C C . GLN A 1 69 ? -0.799 9.444 -8.724 1.00 94.38 69 GLN A C 1
ATOM 519 O O . GLN A 1 69 ? 0.057 9.161 -9.557 1.00 94.38 69 GLN A O 1
ATOM 524 N N . VAL A 1 70 ? -0.914 10.669 -8.202 1.00 97.44 70 VAL A N 1
ATOM 525 C CA . VAL A 1 70 ? -0.035 11.789 -8.576 1.00 97.44 70 VAL A CA 1
ATOM 526 C C . VAL A 1 70 ? 1.422 11.451 -8.274 1.00 97.44 70 VAL A C 1
ATOM 528 O O . VAL A 1 70 ? 2.280 11.619 -9.138 1.00 97.44 70 VAL A O 1
ATOM 531 N N . VAL A 1 71 ? 1.708 10.914 -7.085 1.00 96.06 71 VAL A N 1
ATOM 532 C CA . VAL A 1 71 ? 3.070 10.513 -6.704 1.00 96.06 71 VAL A CA 1
ATOM 533 C C . VAL A 1 71 ? 3.580 9.387 -7.604 1.00 96.06 71 VAL A C 1
ATOM 535 O O . VAL A 1 71 ? 4.686 9.477 -8.138 1.00 96.06 71 VAL A O 1
ATOM 538 N N . PHE A 1 72 ? 2.777 8.341 -7.816 1.00 96.38 72 PHE A N 1
ATOM 539 C CA . PHE A 1 72 ? 3.166 7.205 -8.648 1.00 96.38 72 PHE A CA 1
ATOM 540 C C . PHE A 1 72 ? 3.434 7.624 -10.094 1.00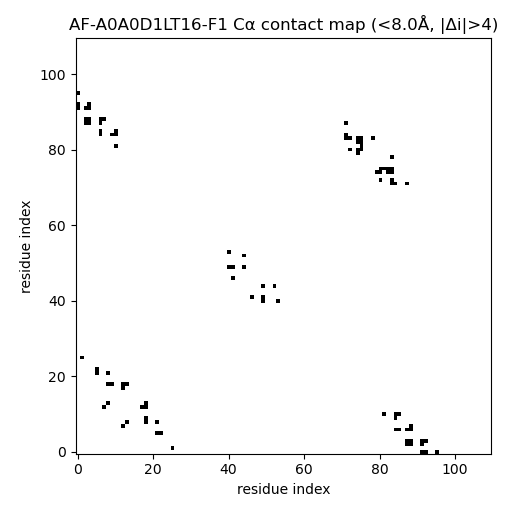 96.38 72 PHE A C 1
ATOM 542 O O . PHE A 1 72 ? 4.492 7.314 -10.639 1.00 96.38 72 PHE A O 1
ATOM 549 N N . LEU A 1 73 ? 2.495 8.342 -10.713 1.00 97.44 73 LEU A N 1
ATOM 550 C CA . LEU A 1 73 ? 2.615 8.799 -12.093 1.00 97.44 73 LEU A CA 1
ATOM 551 C C . LEU A 1 73 ? 3.739 9.819 -12.244 1.00 97.44 73 LEU A C 1
ATOM 553 O O . LEU A 1 73 ? 4.452 9.765 -13.241 1.00 97.44 73 LEU A O 1
ATOM 557 N N . GLY A 1 74 ? 3.946 10.698 -11.262 1.00 97.62 74 GLY A N 1
ATOM 558 C CA . GLY A 1 74 ? 5.081 11.616 -11.246 1.00 97.62 74 GLY A CA 1
ATOM 559 C C . GLY A 1 74 ? 6.407 10.862 -11.348 1.00 97.62 74 GLY A C 1
ATOM 560 O O . GLY A 1 74 ? 7.197 11.118 -12.251 1.00 97.62 74 GLY A O 1
ATOM 561 N N . ILE A 1 75 ? 6.618 9.854 -10.496 1.00 97.81 75 ILE A N 1
ATOM 562 C CA . ILE A 1 75 ? 7.834 9.024 -10.542 1.00 97.81 75 ILE A CA 1
ATOM 563 C C . ILE A 1 75 ? 7.908 8.223 -11.849 1.00 97.81 75 ILE A C 1
ATOM 565 O O . ILE A 1 75 ? 8.974 8.133 -12.460 1.00 97.81 75 ILE A O 1
ATOM 569 N N . ALA A 1 76 ? 6.785 7.650 -12.288 1.00 97.75 76 ALA A N 1
ATOM 570 C CA . ALA A 1 76 ? 6.735 6.799 -13.470 1.00 97.75 76 ALA A CA 1
ATOM 571 C C . ALA A 1 76 ? 7.094 7.554 -14.755 1.00 97.75 76 ALA A C 1
ATOM 573 O O . ALA A 1 76 ? 7.783 6.992 -15.603 1.00 97.75 76 ALA A O 1
ATOM 574 N N . ASN A 1 77 ? 6.648 8.808 -14.880 1.00 98.00 77 ASN A N 1
ATOM 575 C CA . ASN A 1 77 ? 6.903 9.645 -16.050 1.00 98.00 77 ASN A CA 1
ATOM 576 C C . ASN A 1 77 ? 8.268 10.349 -15.999 1.00 98.00 77 ASN A C 1
ATOM 578 O O . ASN A 1 77 ? 8.857 10.571 -17.050 1.00 98.00 77 ASN A O 1
ATOM 582 N N . ILE A 1 78 ? 8.782 10.696 -14.811 1.00 98.12 78 ILE A N 1
ATOM 583 C CA . ILE A 1 78 ? 10.097 11.352 -14.677 1.00 98.12 78 ILE A CA 1
ATOM 584 C C . ILE A 1 78 ? 11.243 10.341 -14.794 1.00 98.12 78 ILE A C 1
ATOM 586 O O . ILE A 1 78 ? 12.266 10.641 -15.403 1.00 98.12 78 ILE A O 1
ATOM 590 N N . PHE A 1 79 ? 11.092 9.155 -14.197 1.00 97.50 79 PHE A N 1
ATOM 591 C CA . PHE A 1 79 ? 12.166 8.165 -14.104 1.00 97.50 79 PHE A CA 1
ATOM 592 C C . PHE A 1 79 ? 11.855 6.901 -14.904 1.00 97.50 79 PHE A C 1
ATOM 594 O O . PHE A 1 79 ? 12.489 6.629 -15.917 1.00 97.50 79 PHE A O 1
ATOM 601 N N . SER A 1 80 ? 10.917 6.085 -14.421 1.00 97.50 80 SER A N 1
ATOM 602 C CA . SER A 1 80 ? 10.365 4.928 -15.136 1.00 97.50 80 SER A CA 1
ATOM 603 C C . SER A 1 80 ? 9.256 4.281 -14.314 1.00 97.50 80 SER A C 1
ATOM 605 O O . SER A 1 80 ? 9.243 4.347 -13.080 1.00 97.50 80 SER A O 1
ATOM 607 N N . THR A 1 81 ? 8.365 3.554 -14.985 1.00 95.56 81 THR A N 1
ATOM 608 C CA . THR A 1 81 ? 7.331 2.742 -14.329 1.00 95.56 81 THR A CA 1
ATOM 609 C C . THR A 1 81 ? 7.926 1.717 -13.358 1.00 95.56 81 THR A C 1
ATOM 611 O O . THR A 1 81 ? 7.383 1.507 -12.276 1.00 95.56 81 THR A O 1
ATOM 614 N N . THR A 1 82 ? 9.069 1.116 -13.697 1.00 96.00 82 THR A N 1
ATOM 615 C CA . THR A 1 82 ? 9.763 0.143 -12.838 1.00 96.00 82 THR A CA 1
ATOM 616 C C . THR A 1 82 ? 10.217 0.772 -11.519 1.00 96.00 82 THR A C 1
ATOM 618 O O . THR A 1 82 ? 9.985 0.201 -10.454 1.00 96.00 82 THR A O 1
ATOM 621 N N . ILE A 1 83 ? 10.810 1.971 -11.564 1.00 97.06 83 ILE A N 1
ATOM 622 C CA . ILE A 1 83 ? 11.240 2.702 -10.360 1.00 97.06 83 ILE A CA 1
ATOM 623 C C . ILE A 1 83 ? 10.034 3.078 -9.492 1.00 97.06 83 ILE A C 1
ATOM 625 O O . ILE A 1 83 ? 10.087 2.919 -8.273 1.00 97.06 83 ILE A O 1
ATOM 629 N N . ALA A 1 84 ? 8.924 3.503 -10.102 1.00 97.38 84 ALA A N 1
ATOM 630 C CA . ALA A 1 84 ? 7.694 3.808 -9.371 1.00 97.38 84 ALA A CA 1
ATOM 631 C C . ALA A 1 84 ? 7.165 2.586 -8.596 1.00 97.38 84 ALA A C 1
ATOM 633 O O . ALA A 1 84 ? 6.829 2.696 -7.415 1.00 97.38 84 ALA A O 1
ATOM 634 N N . TRP A 1 85 ? 7.164 1.400 -9.213 1.00 96.38 85 TRP A N 1
ATOM 635 C CA . TRP A 1 85 ? 6.769 0.158 -8.542 1.00 96.38 85 TRP A CA 1
ATOM 636 C C . TRP A 1 85 ? 7.714 -0.252 -7.411 1.00 96.38 85 TRP A C 1
ATOM 638 O O . TRP A 1 85 ? 7.234 -0.669 -6.355 1.00 96.38 85 TRP A O 1
ATOM 648 N N . TYR A 1 86 ? 9.031 -0.088 -7.575 1.00 97.44 86 TYR A N 1
ATOM 649 C CA . TYR A 1 86 ? 9.980 -0.291 -6.473 1.00 97.44 86 TYR A CA 1
ATOM 650 C C . TYR A 1 86 ? 9.743 0.687 -5.316 1.00 97.44 86 TYR A C 1
ATOM 652 O O . TYR A 1 86 ? 9.830 0.287 -4.155 1.00 97.44 86 TYR A O 1
ATOM 660 N N . GLY A 1 87 ? 9.371 1.936 -5.609 1.00 95.56 87 GLY A N 1
ATOM 661 C CA . GLY A 1 87 ? 8.962 2.913 -4.598 1.00 95.56 87 GLY A CA 1
ATOM 662 C C . GLY A 1 87 ? 7.740 2.454 -3.797 1.00 95.56 87 GLY A C 1
ATOM 663 O O . GLY A 1 87 ? 7.771 2.450 -2.565 1.00 95.56 87 GLY A O 1
ATOM 664 N N . ILE A 1 88 ? 6.688 1.986 -4.482 1.00 94.88 88 ILE A N 1
ATOM 665 C CA . ILE A 1 88 ? 5.490 1.419 -3.836 1.00 94.88 88 ILE A CA 1
ATOM 666 C C . ILE A 1 88 ? 5.836 0.186 -2.997 1.00 94.88 88 ILE A C 1
ATOM 668 O O . ILE A 1 88 ? 5.338 0.043 -1.878 1.00 94.88 88 ILE A O 1
ATOM 672 N N . LEU A 1 89 ? 6.699 -0.693 -3.512 1.00 96.19 89 LEU A N 1
ATOM 673 C CA . LEU A 1 89 ? 7.162 -1.873 -2.789 1.00 96.19 89 LEU A CA 1
ATOM 674 C C . LEU A 1 89 ? 7.882 -1.479 -1.493 1.00 96.19 89 LEU A C 1
ATOM 676 O O . LEU A 1 89 ? 7.526 -1.975 -0.424 1.00 96.19 89 LEU A O 1
ATOM 680 N N . GLY A 1 90 ? 8.845 -0.558 -1.578 1.00 96.06 90 GLY A N 1
ATOM 681 C CA . GLY A 1 90 ? 9.607 -0.064 -0.432 1.00 96.06 90 GLY A CA 1
ATOM 682 C C . GLY A 1 90 ? 8.710 0.570 0.629 1.00 96.06 90 GLY A C 1
ATOM 683 O O . GLY A 1 90 ? 8.748 0.161 1.791 1.00 96.06 90 GLY A O 1
ATOM 684 N N . LEU A 1 91 ? 7.834 1.497 0.229 1.00 94.50 91 LE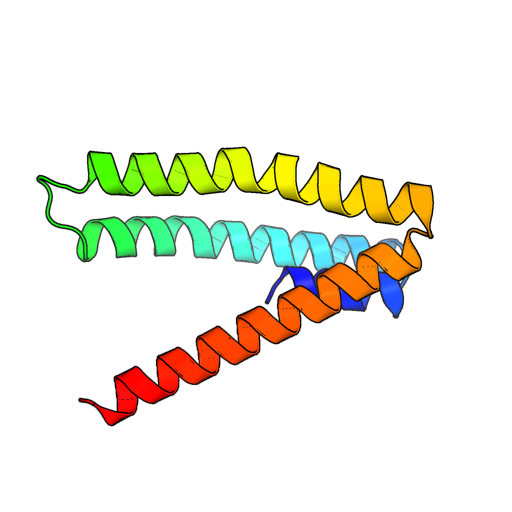U A N 1
ATOM 685 C CA . LEU A 1 91 ? 6.866 2.123 1.134 1.00 94.50 91 LEU A CA 1
ATOM 686 C C . LEU A 1 91 ? 5.957 1.078 1.796 1.00 94.50 91 LEU A C 1
ATOM 688 O O . LEU A 1 91 ? 5.743 1.105 3.007 1.00 94.50 91 LEU A O 1
ATOM 692 N N . GLY A 1 92 ? 5.450 0.123 1.016 1.00 94.06 92 GLY A N 1
ATOM 693 C CA . GLY A 1 92 ? 4.583 -0.933 1.518 1.00 94.06 92 GLY A CA 1
ATOM 694 C C . GLY A 1 92 ? 5.266 -1.833 2.551 1.00 94.06 92 GLY A C 1
ATOM 695 O O . GLY A 1 92 ? 4.644 -2.175 3.558 1.00 94.06 92 GLY A O 1
ATOM 696 N N . VAL A 1 93 ? 6.533 -2.196 2.337 1.00 95.88 93 VAL A N 1
ATOM 697 C CA . VAL A 1 93 ? 7.330 -2.983 3.294 1.00 95.88 93 VAL A CA 1
ATOM 698 C C . VAL A 1 93 ? 7.576 -2.193 4.576 1.00 95.88 93 VAL A C 1
ATOM 700 O O . VAL A 1 93 ? 7.378 -2.735 5.664 1.00 95.88 93 VAL A O 1
ATOM 703 N N . ILE A 1 94 ? 7.934 -0.910 4.461 1.00 95.81 94 ILE A N 1
ATOM 704 C CA . ILE A 1 94 ? 8.136 -0.017 5.608 1.00 95.81 94 ILE A CA 1
ATOM 705 C C . ILE A 1 94 ? 6.866 0.040 6.461 1.00 95.81 94 ILE A C 1
ATOM 707 O O . ILE A 1 94 ? 6.922 -0.229 7.661 1.00 95.81 94 ILE A O 1
ATOM 711 N N . LEU A 1 95 ? 5.710 0.315 5.851 1.00 93.75 95 LEU A N 1
ATOM 712 C CA . LEU A 1 95 ? 4.436 0.410 6.567 1.00 93.75 95 LEU A CA 1
ATOM 713 C C . LEU A 1 95 ? 4.068 -0.900 7.271 1.00 93.75 95 LEU A C 1
ATOM 715 O O . LEU A 1 95 ? 3.694 -0.871 8.439 1.00 93.75 95 LEU A O 1
ATOM 719 N N . ILE A 1 96 ? 4.235 -2.052 6.610 1.00 93.69 96 ILE A N 1
ATOM 720 C CA . ILE A 1 96 ? 4.008 -3.362 7.242 1.00 93.69 96 ILE A CA 1
ATOM 721 C C . ILE A 1 96 ? 4.950 -3.554 8.436 1.00 93.69 96 ILE A C 1
ATOM 723 O O . ILE A 1 96 ? 4.499 -3.964 9.506 1.00 93.69 96 ILE A O 1
ATOM 727 N N . GLY A 1 97 ? 6.237 -3.232 8.281 1.00 94.88 97 GLY A N 1
ATOM 728 C CA . GLY A 1 97 ? 7.220 -3.315 9.359 1.00 94.88 97 GLY A CA 1
ATOM 729 C C . GLY A 1 97 ? 6.835 -2.453 10.564 1.00 94.88 97 GLY A C 1
ATOM 730 O O . GLY A 1 97 ? 6.868 -2.930 11.701 1.00 94.88 97 GLY A O 1
ATOM 731 N N . TYR A 1 98 ? 6.390 -1.217 10.324 1.00 95.25 98 TYR A N 1
ATOM 732 C CA . TYR A 1 98 ? 5.869 -0.333 11.367 1.00 95.25 98 TYR A CA 1
ATOM 733 C C . TYR A 1 98 ? 4.611 -0.897 12.035 1.00 95.25 98 TYR A C 1
ATOM 735 O O . TYR A 1 98 ? 4.551 -0.921 13.265 1.00 95.25 98 TYR A O 1
ATOM 743 N N . SER A 1 99 ? 3.642 -1.406 11.269 1.00 91.81 99 SER A N 1
ATOM 744 C CA . SER A 1 99 ? 2.421 -2.010 11.820 1.00 91.81 99 SER A CA 1
ATOM 745 C C . SER A 1 99 ? 2.724 -3.226 12.699 1.00 91.81 99 SER A C 1
ATOM 747 O O . SER A 1 99 ? 2.181 -3.340 13.796 1.00 91.81 99 SER A O 1
ATOM 749 N N . VAL A 1 100 ? 3.631 -4.111 12.270 1.00 93.19 100 VAL A N 1
ATOM 750 C CA . VAL A 1 100 ? 4.057 -5.278 13.064 1.00 93.19 100 VAL A CA 1
ATOM 751 C C . VAL A 1 100 ? 4.772 -4.836 14.340 1.00 93.19 100 VAL A C 1
ATOM 753 O O . VAL A 1 100 ? 4.492 -5.360 15.419 1.00 93.19 100 VAL A O 1
ATOM 756 N N . LYS A 1 101 ? 5.673 -3.849 14.248 1.00 93.88 101 LYS A N 1
ATOM 757 C CA . LYS A 1 101 ? 6.367 -3.287 15.415 1.00 93.88 101 LYS A CA 1
ATOM 758 C C . LYS A 1 101 ? 5.385 -2.682 16.420 1.00 93.88 101 LYS A C 1
ATOM 760 O O . LYS A 1 101 ? 5.550 -2.883 17.621 1.00 93.88 101 LYS A O 1
ATOM 765 N N . MET A 1 102 ? 4.377 -1.956 15.941 1.00 92.31 102 MET A N 1
ATOM 766 C CA . MET A 1 102 ? 3.349 -1.346 16.784 1.00 92.31 102 MET A CA 1
ATOM 767 C C . MET A 1 102 ? 2.481 -2.406 17.464 1.00 92.31 102 MET A C 1
ATOM 769 O O . MET A 1 102 ? 2.301 -2.345 18.675 1.00 92.31 102 MET A O 1
ATOM 773 N N . MET A 1 103 ? 2.035 -3.422 16.721 1.00 90.06 103 MET A N 1
ATOM 774 C CA . MET A 1 103 ? 1.246 -4.528 17.268 1.00 90.06 103 MET A CA 1
ATOM 775 C C . MET A 1 103 ? 1.989 -5.249 18.397 1.00 90.06 103 MET A C 1
ATOM 777 O O . MET A 1 103 ? 1.428 -5.457 19.468 1.00 90.06 103 MET A O 1
ATOM 781 N N . ARG A 1 104 ? 3.282 -5.547 18.199 1.00 88.06 104 ARG A N 1
ATOM 782 C CA . ARG A 1 104 ? 4.122 -6.169 19.234 1.00 88.06 104 ARG A CA 1
ATOM 783 C C . ARG A 1 104 ? 4.237 -5.309 20.492 1.00 88.06 104 ARG A C 1
ATOM 785 O O . ARG A 1 104 ? 4.201 -5.858 21.584 1.00 88.06 104 ARG A O 1
ATOM 792 N N . ARG A 1 105 ? 4.343 -3.981 20.350 1.00 83.00 105 ARG A N 1
ATOM 793 C CA . ARG A 1 105 ? 4.387 -3.058 21.498 1.00 83.00 105 ARG A CA 1
ATOM 794 C C . ARG A 1 105 ? 3.097 -3.092 22.312 1.00 83.00 105 ARG A C 1
ATOM 796 O O . ARG A 1 105 ? 3.170 -3.115 23.533 1.00 83.00 105 ARG A O 1
ATOM 803 N N . THR A 1 106 ? 1.938 -3.123 21.659 1.00 75.31 106 THR A N 1
ATOM 804 C CA . THR A 1 106 ? 0.647 -3.197 22.357 1.00 75.31 106 THR A CA 1
ATOM 805 C C . THR A 1 106 ? 0.479 -4.524 23.101 1.00 75.31 106 THR A C 1
ATOM 807 O O . THR A 1 106 ? -0.033 -4.525 24.212 1.00 75.31 106 THR A O 1
ATOM 810 N N . 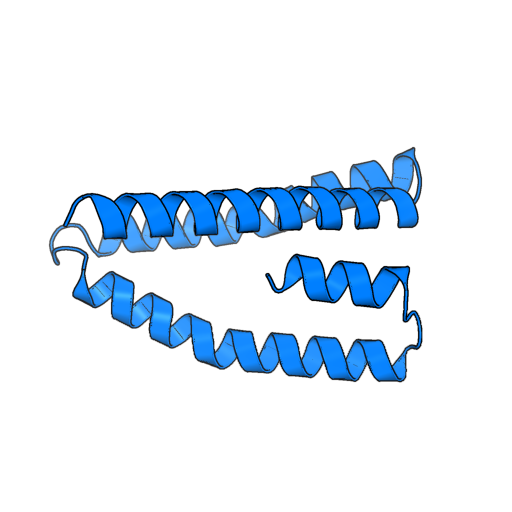THR A 1 107 ? 0.963 -5.642 22.547 1.00 68.69 107 THR A N 1
ATOM 811 C CA . THR A 1 107 ? 0.929 -6.951 23.227 1.00 68.69 107 THR A CA 1
ATOM 812 C C . THR A 1 107 ? 1.891 -7.046 24.414 1.00 68.69 107 THR A C 1
ATOM 814 O O . THR A 1 107 ? 1.628 -7.813 25.321 1.00 68.69 107 THR A O 1
ATOM 817 N N . THR A 1 108 ? 2.996 -6.294 24.433 1.00 61.75 108 THR A N 1
ATOM 818 C CA . THR A 1 108 ? 3.946 -6.296 25.568 1.00 61.75 108 THR A CA 1
ATOM 819 C C . THR A 1 108 ? 3.556 -5.378 26.730 1.00 61.75 108 THR A C 1
ATOM 821 O O . THR A 1 108 ? 4.200 -5.435 27.770 1.00 61.75 108 THR A O 1
ATOM 824 N N . ILE A 1 109 ? 2.583 -4.482 26.537 1.00 59.22 109 ILE A N 1
ATOM 825 C CA . ILE A 1 109 ? 2.151 -3.499 27.550 1.00 59.22 109 ILE A CA 1
ATOM 826 C C . ILE A 1 109 ? 0.902 -3.982 28.319 1.00 59.22 109 ILE A C 1
ATOM 828 O O . ILE A 1 109 ? 0.619 -3.457 29.393 1.00 59.22 109 ILE A O 1
ATOM 832 N N . ASN A 1 110 ? 0.198 -4.994 27.801 1.00 47.88 110 ASN A N 1
ATOM 833 C CA . ASN A 1 110 ? -0.933 -5.667 28.451 1.00 47.88 110 ASN A CA 1
ATOM 834 C C . ASN A 1 110 ? -0.501 -7.018 29.025 1.00 47.88 110 ASN A C 1
ATOM 836 O O . ASN A 1 110 ? -1.126 -7.441 30.020 1.00 47.88 110 ASN A O 1
#

Organism: NCBI:txid137591

InterPro domains:
  IPR020846 Major facilitator superfamily domain [PS50850] (1-110)
  IPR036259 MFS transporte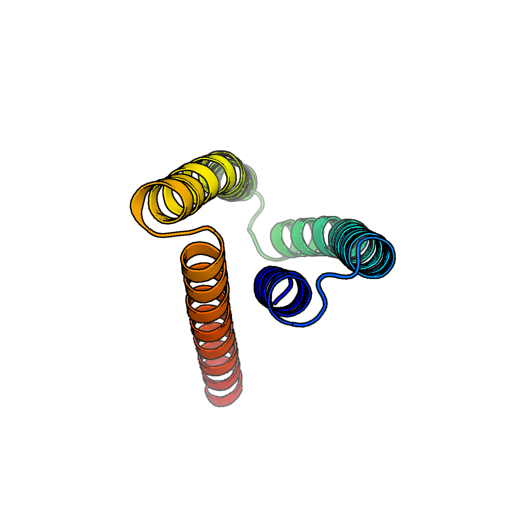r superfamily [G3DSA:1.20.1250.20] (1-107)
  IPR036259 MFS transporter superfamily [SSF103473] (2-106)

Radius of gyration: 17.0 Å; Cα contacts (8 Å, |Δi|>4): 50; chains: 1; bounding box: 34×26×46 Å

Nearest PDB structures (foldseek):
  6kkk-assembly3_C  TM=6.811E-01  e=9.600E-01  Escherichia coli K-12

Foldseek 3Di:
DLLLVLLCCVQPPVDPVVSVVSVVVSVVVCVVVVVVVLVVLVVPDDPVCSVVVVVVVVVCVVVVVVVLVCQLVVCCVVPRNNVSSVVSNVVVVVVVVVVVVVVVVVVVVD